Protein AF-A0A7J8WS14-F1 (afdb_monomer_lite)

Structure (mmCIF, N/CA/C/O backbone):
data_AF-A0A7J8WS14-F1
#
_entry.id   AF-A0A7J8WS14-F1
#
loop_
_atom_site.group_PDB
_atom_site.id
_atom_site.type_symbol
_atom_site.label_atom_id
_atom_site.label_alt_id
_atom_site.label_comp_id
_atom_site.label_asym_id
_atom_site.label_entity_id
_atom_site.label_seq_id
_atom_site.pdbx_PDB_ins_code
_atom_site.Cartn_x
_atom_site.Cartn_y
_atom_site.Cartn_z
_atom_site.occupancy
_atom_site.B_iso_or_equiv
_atom_site.auth_seq_id
_atom_site.auth_comp_id
_atom_site.auth_asym_id
_atom_site.auth_atom_id
_atom_site.pdbx_PDB_model_num
ATOM 1 N N . MET A 1 1 ? -23.411 -10.735 -6.704 1.00 57.59 1 MET A N 1
ATOM 2 C CA . MET A 1 1 ? -23.207 -9.311 -6.365 1.00 57.59 1 MET A CA 1
ATOM 3 C C . MET A 1 1 ? -22.482 -9.267 -5.031 1.00 57.59 1 MET A C 1
ATOM 5 O O . MET A 1 1 ? -22.857 -10.044 -4.162 1.00 57.59 1 MET A O 1
ATOM 9 N N . GLY A 1 2 ? -21.393 -8.500 -4.925 1.00 74.88 2 GLY A N 1
ATOM 10 C CA . GLY A 1 2 ? -20.462 -8.538 -3.788 1.00 74.88 2 GLY A CA 1
ATOM 11 C C . GLY A 1 2 ? -21.079 -8.127 -2.447 1.00 74.88 2 GLY A C 1
ATOM 12 O O . GLY A 1 2 ? -22.166 -7.552 -2.401 1.00 74.88 2 GLY A O 1
ATOM 13 N N . LEU A 1 3 ? -20.383 -8.444 -1.354 1.00 84.12 3 LEU A N 1
ATOM 14 C CA . LEU A 1 3 ? -20.762 -8.000 -0.012 1.00 84.12 3 LEU A CA 1
ATOM 15 C C . LEU A 1 3 ? -20.577 -6.475 0.092 1.00 84.12 3 LEU A C 1
ATOM 17 O O . LEU A 1 3 ? -19.553 -5.978 -0.367 1.00 84.12 3 LEU A O 1
ATOM 21 N N . PRO A 1 4 ? -21.491 -5.725 0.735 1.00 82.19 4 PRO A N 1
ATOM 22 C CA . PRO A 1 4 ? -21.381 -4.263 0.850 1.00 82.19 4 PRO A CA 1
ATOM 23 C C . PRO A 1 4 ? -20.118 -3.809 1.601 1.00 82.19 4 PRO A C 1
ATOM 25 O O . PRO A 1 4 ? -19.623 -2.708 1.384 1.00 82.19 4 PRO A O 1
ATOM 28 N N . ASN A 1 5 ? -19.573 -4.686 2.447 1.00 86.38 5 ASN A N 1
ATOM 29 C CA . ASN A 1 5 ? -18.363 -4.441 3.231 1.00 86.38 5 ASN A CA 1
ATOM 30 C C . ASN A 1 5 ? -17.081 -4.904 2.519 1.00 86.38 5 ASN A C 1
ATOM 32 O O . ASN A 1 5 ? -16.010 -4.858 3.114 1.00 86.38 5 ASN A O 1
ATOM 36 N N . PHE A 1 6 ? -17.183 -5.387 1.278 1.00 90.06 6 PHE A N 1
ATOM 37 C CA . PHE A 1 6 ? -16.048 -5.844 0.489 1.00 90.06 6 PHE A CA 1
ATOM 38 C C . PHE A 1 6 ? -15.974 -5.027 -0.800 1.00 90.06 6 PHE A C 1
ATOM 40 O O . PHE A 1 6 ? -16.825 -5.155 -1.682 1.00 90.06 6 PHE A O 1
ATOM 47 N N . GLN A 1 7 ? -14.960 -4.172 -0.900 1.00 89.75 7 GLN A N 1
ATOM 48 C CA . GLN A 1 7 ? -14.769 -3.256 -2.022 1.00 89.75 7 GLN A CA 1
ATOM 49 C C . GLN A 1 7 ? -13.472 -3.603 -2.748 1.00 89.75 7 GLN A C 1
ATOM 51 O O . GLN A 1 7 ? -12.480 -3.964 -2.119 1.00 89.75 7 GLN A O 1
ATOM 56 N N . PHE A 1 8 ? -13.497 -3.505 -4.075 1.00 92.94 8 PHE A N 1
ATOM 57 C CA . PHE A 1 8 ? -12.320 -3.701 -4.911 1.00 92.94 8 PHE A CA 1
ATOM 58 C C . PHE A 1 8 ? -11.777 -2.341 -5.334 1.00 92.94 8 PHE A C 1
ATOM 60 O O . PHE A 1 8 ? -12.523 -1.504 -5.837 1.00 92.94 8 PHE A O 1
ATOM 67 N N . GLU A 1 9 ? -10.474 -2.155 -5.173 1.00 93.25 9 GLU A N 1
ATOM 68 C CA . GLU A 1 9 ? -9.728 -0.996 -5.655 1.00 93.25 9 GLU A CA 1
ATOM 69 C C . GLU A 1 9 ? -8.561 -1.500 -6.510 1.00 93.25 9 GLU A C 1
ATOM 71 O O . GLU A 1 9 ? -8.068 -2.615 -6.322 1.00 93.25 9 GLU A O 1
ATOM 76 N N . THR A 1 10 ? -8.124 -0.685 -7.465 1.00 94.31 10 THR A N 1
ATOM 77 C CA . THR A 1 10 ? -7.012 -1.007 -8.367 1.00 94.31 10 THR A CA 1
ATOM 78 C C . THR A 1 10 ? -5.904 0.022 -8.214 1.00 94.31 10 THR A C 1
ATOM 80 O O . THR A 1 10 ? -6.189 1.217 -8.131 1.00 94.31 10 THR A O 1
ATOM 83 N N . ILE A 1 11 ? -4.653 -0.429 -8.259 1.00 93.69 11 ILE A N 1
ATOM 84 C CA . ILE A 1 11 ? -3.462 0.425 -8.316 1.00 93.69 11 ILE A CA 1
ATOM 85 C C . ILE A 1 11 ? -2.693 0.156 -9.618 1.00 93.69 11 ILE A C 1
ATOM 87 O O . ILE A 1 11 ? -2.756 -0.967 -10.121 1.00 93.69 11 ILE A O 1
ATOM 91 N N . PRO A 1 12 ? -1.987 1.148 -10.189 1.00 90.94 12 PRO A N 1
ATOM 92 C CA . PRO A 1 12 ? -1.105 0.917 -11.329 1.00 90.94 12 PRO A CA 1
ATOM 93 C C . 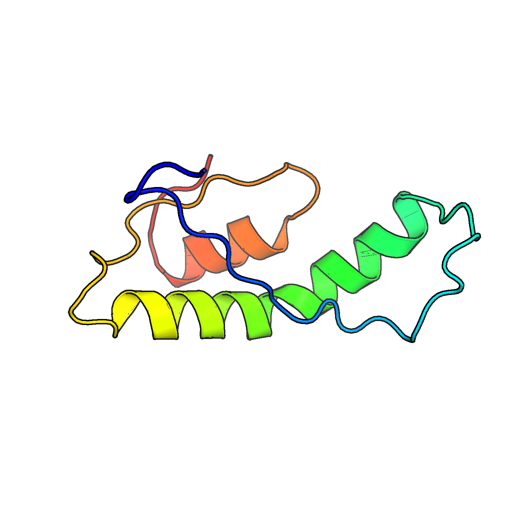PRO A 1 12 ? 0.070 0.005 -10.943 1.00 90.94 12 PRO A C 1
ATOM 95 O O . PRO A 1 12 ? 0.701 0.202 -9.906 1.00 90.94 12 PRO A O 1
ATOM 98 N N . ASP A 1 13 ? 0.389 -0.958 -11.808 1.00 84.25 13 ASP A N 1
ATOM 99 C CA . ASP A 1 13 ? 1.495 -1.915 -11.637 1.00 84.25 13 ASP A CA 1
ATOM 100 C C . ASP A 1 13 ? 2.857 -1.379 -12.128 1.00 84.25 13 ASP A C 1
ATOM 102 O O . ASP A 1 13 ? 3.914 -1.950 -11.845 1.00 84.25 13 ASP A O 1
ATOM 106 N N . GLY A 1 14 ? 2.846 -0.255 -12.851 1.00 82.06 14 GLY A N 1
ATOM 107 C CA . GLY A 1 14 ? 4.036 0.366 -13.430 1.00 82.06 14 GLY A CA 1
ATOM 108 C C . GLY A 1 14 ? 4.670 -0.451 -14.559 1.00 82.06 14 GLY A C 1
ATOM 109 O O . GLY A 1 14 ? 5.833 -0.216 -14.892 1.00 82.06 14 GLY A O 1
ATOM 110 N N . LEU A 1 15 ? 3.944 -1.417 -15.125 1.00 82.56 15 LEU A N 1
ATOM 111 C CA . LEU A 1 15 ? 4.407 -2.238 -16.236 1.00 82.56 15 LEU A CA 1
ATOM 112 C C . LEU A 1 15 ? 4.044 -1.599 -17.586 1.00 82.56 15 LEU A C 1
ATOM 114 O O . LEU A 1 15 ? 3.049 -0.878 -17.698 1.00 82.56 15 LEU A O 1
ATOM 118 N N . PRO A 1 16 ? 4.837 -1.846 -18.644 1.00 82.25 16 PRO A N 1
ATOM 119 C CA . PRO A 1 16 ? 4.408 -1.518 -19.996 1.00 82.25 16 PRO A CA 1
ATOM 120 C C . PRO A 1 16 ? 3.186 -2.372 -20.387 1.00 82.25 16 PRO A C 1
ATOM 122 O O . PRO A 1 16 ? 3.026 -3.478 -19.862 1.00 82.25 16 PRO A O 1
ATOM 125 N N . PRO A 1 17 ? 2.351 -1.911 -21.338 1.00 81.94 17 PRO A N 1
ATOM 126 C CA . PRO A 1 17 ? 1.227 -2.696 -21.837 1.00 81.94 17 PRO A CA 1
ATOM 127 C C . PRO A 1 17 ? 1.672 -4.094 -22.280 1.00 81.94 17 PRO A C 1
ATOM 129 O O . PRO A 1 17 ? 2.625 -4.229 -23.052 1.00 81.94 17 PRO A O 1
ATOM 132 N N . SER A 1 18 ? 0.986 -5.125 -21.793 1.00 75.75 18 SER A N 1
ATOM 133 C CA . SER A 1 18 ? 1.231 -6.512 -22.178 1.00 75.75 18 SER A CA 1
ATOM 134 C C . SER A 1 18 ? 0.287 -6.970 -23.287 1.00 75.75 18 SER A C 1
ATOM 136 O O . SER A 1 18 ? -0.824 -6.458 -23.444 1.00 75.75 18 SER A O 1
ATOM 138 N N . ASP A 1 19 ? 0.737 -7.958 -24.062 1.00 76.75 19 ASP A N 1
ATOM 139 C CA . ASP A 1 19 ? -0.153 -8.720 -24.934 1.00 76.75 19 ASP A CA 1
ATOM 140 C C . ASP A 1 19 ? -1.061 -9.608 -24.071 1.00 76.75 19 ASP A C 1
ATOM 142 O O . ASP A 1 19 ? 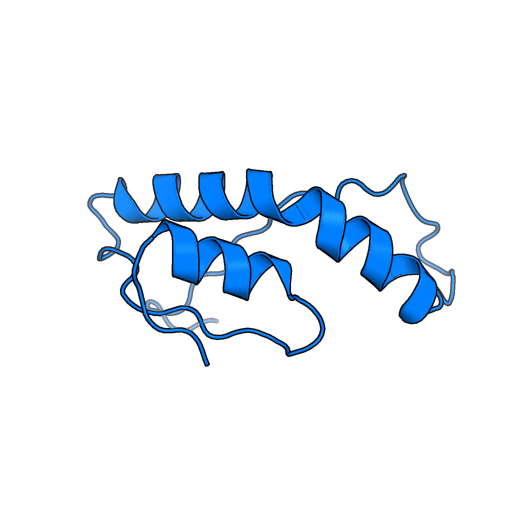-0.589 -10.322 -23.181 1.00 76.75 19 ASP A O 1
ATOM 146 N N . ARG A 1 20 ? -2.369 -9.555 -24.333 1.00 70.50 20 ARG A N 1
ATOM 147 C CA . ARG A 1 20 ? -3.399 -10.264 -23.566 1.00 70.50 20 ARG A CA 1
ATOM 148 C C . ARG A 1 20 ? -3.250 -11.784 -23.657 1.00 70.50 20 ARG A C 1
ATOM 150 O O . ARG A 1 20 ? -3.665 -12.478 -22.733 1.00 70.50 20 ARG A O 1
ATOM 157 N N . ASP A 1 21 ? -2.662 -12.283 -24.743 1.00 75.75 21 ASP A N 1
ATOM 158 C CA . ASP A 1 21 ? -2.507 -13.718 -24.994 1.00 75.75 21 ASP A CA 1
ATOM 159 C C . ASP A 1 21 ? -1.101 -14.238 -24.607 1.00 75.75 21 ASP A C 1
ATOM 161 O O . ASP A 1 21 ? -0.754 -15.389 -24.880 1.00 75.75 21 ASP A O 1
ATOM 165 N N . ALA A 1 22 ? -0.279 -13.417 -23.938 1.00 72.12 22 ALA A N 1
ATOM 166 C CA . ALA A 1 22 ? 1.038 -13.823 -23.460 1.00 72.12 22 ALA A CA 1
ATOM 167 C C . ALA A 1 22 ? 0.959 -14.619 -22.145 1.00 72.12 22 ALA A C 1
ATOM 169 O O . ALA A 1 22 ? 0.502 -14.121 -21.117 1.00 72.12 22 ALA A O 1
ATOM 170 N N . THR A 1 23 ? 1.521 -15.831 -22.125 1.00 66.69 23 THR A N 1
ATOM 171 C CA . THR A 1 23 ? 1.951 -16.476 -20.874 1.00 66.69 23 THR A CA 1
ATOM 172 C C . THR A 1 23 ? 3.145 -15.709 -20.320 1.00 66.69 23 THR A C 1
ATOM 174 O O . THR A 1 23 ? 4.268 -15.868 -20.799 1.00 66.69 23 THR A O 1
ATOM 177 N N . GLN A 1 24 ? 2.901 -14.844 -19.339 1.00 64.25 24 GLN A N 1
ATOM 178 C CA . GLN A 1 24 ? 3.965 -14.117 -18.659 1.00 64.25 24 GLN A CA 1
ATOM 179 C C . GLN A 1 24 ? 4.505 -14.948 -17.496 1.00 64.25 24 GLN A C 1
ATOM 181 O O . GLN A 1 24 ? 3.749 -15.518 -16.710 1.00 64.25 24 GLN A O 1
ATOM 186 N N . ASP A 1 25 ? 5.829 -15.028 -17.403 1.00 70.12 25 ASP A N 1
ATOM 187 C CA . ASP A 1 25 ? 6.500 -15.669 -16.281 1.00 70.12 25 ASP A CA 1
ATOM 188 C C . ASP A 1 25 ? 6.243 -14.850 -15.007 1.00 70.12 25 ASP A C 1
ATOM 190 O O . ASP A 1 25 ? 6.575 -13.664 -14.931 1.00 70.12 25 ASP A O 1
ATOM 194 N N . VAL A 1 26 ? 5.652 -15.497 -13.999 1.00 65.44 26 VAL A N 1
ATOM 195 C CA . VAL A 1 26 ? 5.335 -14.899 -12.693 1.00 65.44 26 VAL A CA 1
ATOM 196 C C . VAL A 1 26 ? 6.581 -14.278 -12.056 1.00 65.44 26 VAL A C 1
ATOM 198 O O . VAL A 1 26 ? 6.489 -13.238 -11.406 1.00 65.44 26 VAL A O 1
ATOM 201 N N . SER A 1 27 ? 7.759 -14.863 -12.284 1.00 65.94 27 SER A N 1
ATOM 202 C CA . SER A 1 27 ? 9.019 -14.335 -11.764 1.00 65.94 27 SER A CA 1
ATOM 203 C C . SER A 1 27 ? 9.417 -12.998 -12.405 1.00 65.94 27 SER A C 1
ATOM 205 O O . SER A 1 27 ? 9.939 -12.128 -11.709 1.00 65.94 27 SER A O 1
ATOM 207 N N . ILE A 1 28 ? 9.103 -12.787 -13.690 1.00 70.44 28 ILE A N 1
ATOM 208 C CA . ILE A 1 28 ? 9.418 -11.553 -14.430 1.00 70.44 28 ILE A CA 1
ATOM 209 C C . ILE A 1 28 ? 8.496 -10.405 -14.004 1.00 70.44 28 ILE A C 1
ATOM 211 O O . ILE A 1 28 ? 8.932 -9.257 -13.948 1.00 70.44 28 ILE A O 1
ATOM 215 N N . LEU A 1 29 ? 7.238 -10.703 -13.672 1.00 71.25 29 LEU A N 1
ATOM 216 C CA . LEU A 1 29 ? 6.268 -9.697 -13.223 1.00 71.25 29 LEU A CA 1
ATOM 217 C C . LEU A 1 29 ? 6.451 -9.291 -11.766 1.00 71.25 29 LEU A C 1
ATOM 219 O O . LEU A 1 29 ? 6.176 -8.148 -11.400 1.00 71.25 29 LEU A O 1
ATOM 223 N N . ASN A 1 30 ? 6.937 -10.213 -10.941 1.00 70.69 30 ASN A N 1
ATOM 224 C CA . ASN A 1 30 ? 7.094 -9.989 -9.517 1.00 70.69 30 ASN A CA 1
ATOM 225 C C . ASN A 1 30 ? 8.025 -8.805 -9.202 1.00 70.69 30 ASN A C 1
ATOM 227 O O . ASN A 1 30 ? 7.702 -7.936 -8.394 1.00 70.69 30 ASN A O 1
ATOM 231 N N . ASP A 1 31 ? 9.184 -8.740 -9.853 1.00 75.50 31 ASP A N 1
ATOM 232 C CA . ASP A 1 31 ? 10.199 -7.734 -9.536 1.00 75.50 31 ASP A CA 1
ATOM 233 C C . ASP A 1 31 ? 9.757 -6.285 -9.812 1.00 75.50 31 ASP A C 1
ATOM 235 O O . ASP A 1 31 ? 9.941 -5.433 -8.933 1.00 75.50 31 ASP A O 1
ATOM 239 N N . PRO A 1 32 ? 9.168 -5.964 -10.978 1.00 79.06 32 PRO A N 1
ATOM 240 C CA . PRO A 1 32 ? 8.598 -4.647 -11.234 1.00 79.06 32 PRO A CA 1
ATOM 241 C C . PRO A 1 32 ? 7.450 -4.313 -10.284 1.00 79.06 32 PRO A C 1
ATOM 243 O O . PRO A 1 32 ? 7.451 -3.232 -9.707 1.00 79.06 32 PRO A O 1
ATOM 246 N N . VAL A 1 33 ? 6.517 -5.244 -10.054 1.00 79.00 33 VAL A N 1
ATOM 247 C CA . VAL A 1 33 ? 5.366 -5.031 -9.163 1.00 79.00 33 VAL A CA 1
ATOM 248 C C . VAL A 1 33 ? 5.843 -4.701 -7.749 1.00 79.00 33 VAL A C 1
ATOM 250 O O . VAL A 1 33 ? 5.437 -3.692 -7.173 1.00 79.00 33 VAL A O 1
ATOM 253 N N . ARG A 1 34 ? 6.802 -5.467 -7.217 1.00 77.19 34 ARG A N 1
ATOM 254 C CA . ARG A 1 34 ? 7.406 -5.215 -5.901 1.00 77.19 34 ARG A CA 1
ATOM 255 C C . ARG A 1 34 ? 8.073 -3.849 -5.782 1.00 77.19 34 ARG A C 1
ATOM 257 O O . ARG A 1 34 ? 8.054 -3.265 -4.701 1.00 77.19 34 ARG A O 1
ATOM 264 N N . LYS A 1 35 ? 8.680 -3.350 -6.859 1.00 79.56 35 LYS A N 1
ATOM 265 C CA . LYS A 1 35 ? 9.383 -2.057 -6.869 1.00 79.56 35 LYS A CA 1
ATOM 266 C C . LYS A 1 35 ? 8.447 -0.877 -7.110 1.00 79.56 35 LYS A C 1
ATOM 268 O O . LYS A 1 35 ? 8.647 0.179 -6.518 1.00 79.56 35 LYS A O 1
ATOM 273 N N . ASN A 1 36 ? 7.435 -1.058 -7.951 1.00 87.06 36 ASN A N 1
ATOM 274 C CA . ASN A 1 36 ? 6.627 0.037 -8.475 1.00 87.06 36 ASN A CA 1
ATOM 275 C C . ASN A 1 36 ? 5.325 0.240 -7.694 1.00 87.06 36 ASN A C 1
ATOM 277 O O . ASN A 1 36 ? 4.809 1.353 -7.675 1.00 87.06 36 ASN A O 1
ATOM 281 N N . CYS A 1 37 ? 4.806 -0.793 -7.020 1.00 91.75 37 CYS A N 1
ATOM 282 C CA . CYS A 1 37 ? 3.483 -0.721 -6.394 1.00 91.75 37 CYS A CA 1
ATOM 283 C C . CYS A 1 37 ? 3.464 -0.051 -5.015 1.00 91.75 37 CYS A C 1
ATOM 285 O O . CYS A 1 37 ? 2.388 0.300 -4.544 1.00 91.75 37 CYS A O 1
ATOM 287 N N . LEU A 1 38 ? 4.612 0.173 -4.360 1.00 93.81 38 LEU A N 1
ATOM 288 C CA . LEU A 1 38 ? 4.630 0.763 -3.013 1.00 93.81 38 LEU A CA 1
ATOM 289 C C . LEU A 1 38 ? 3.990 2.158 -2.978 1.00 93.81 38 LEU A C 1
ATOM 291 O O . LEU A 1 38 ? 3.114 2.412 -2.156 1.00 93.81 38 LEU A O 1
ATOM 295 N N . ALA A 1 39 ? 4.420 3.056 -3.866 1.00 94.56 39 ALA A N 1
ATOM 296 C CA . ALA A 1 39 ? 3.902 4.421 -3.926 1.00 94.56 39 ALA A CA 1
ATOM 297 C C . ALA A 1 39 ? 2.385 4.472 -4.201 1.00 94.56 39 ALA A C 1
ATOM 299 O O . ALA A 1 39 ? 1.666 5.031 -3.370 1.00 94.56 39 ALA A O 1
ATOM 300 N N . PRO A 1 40 ? 1.855 3.845 -5.270 1.00 95.75 40 PRO A N 1
ATOM 301 C CA . PRO A 1 40 ? 0.418 3.876 -5.520 1.00 95.75 40 PRO A CA 1
ATOM 302 C C . PRO A 1 40 ? -0.391 3.125 -4.451 1.00 95.75 40 PRO A C 1
ATOM 304 O O . PRO A 1 40 ? -1.537 3.482 -4.184 1.00 95.75 40 PRO A O 1
ATOM 307 N N . PHE A 1 41 ? 0.188 2.120 -3.784 1.00 96.38 41 PHE A N 1
ATOM 308 C CA . PHE A 1 41 ? -0.469 1.463 -2.656 1.00 96.38 41 PHE A CA 1
ATOM 309 C C . PHE A 1 41 ? -0.590 2.388 -1.436 1.00 96.38 41 PHE A C 1
ATOM 311 O O . PHE A 1 41 ? -1.656 2.461 -0.828 1.00 96.38 41 PHE A O 1
ATOM 318 N N . LEU A 1 42 ? 0.454 3.155 -1.105 1.00 96.50 42 LEU A N 1
ATOM 319 C CA . LEU A 1 42 ? 0.393 4.168 -0.045 1.00 96.50 42 LEU A CA 1
ATOM 320 C C . LEU A 1 42 ? -0.623 5.274 -0.363 1.00 96.50 42 LEU A C 1
ATOM 322 O O . LEU A 1 42 ? -1.351 5.708 0.529 1.00 96.50 42 LEU A O 1
ATOM 326 N N . GL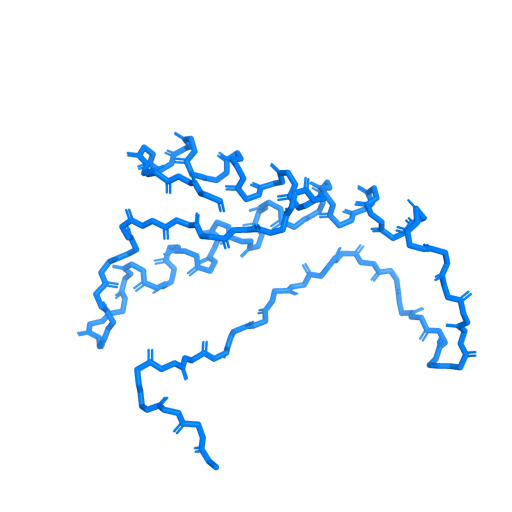U A 1 43 ? -0.718 5.699 -1.625 1.00 97.06 43 GLU A N 1
ATOM 327 C CA . GLU A 1 43 ? -1.738 6.656 -2.073 1.00 97.06 43 GLU A CA 1
ATOM 328 C C . GLU A 1 43 ? -3.157 6.105 -1.888 1.00 97.06 43 GLU A C 1
ATOM 330 O O . GLU A 1 43 ? -4.038 6.814 -1.390 1.00 97.06 43 GLU A O 1
ATOM 335 N N . LEU A 1 44 ? -3.378 4.828 -2.220 1.00 96.62 44 LEU A N 1
ATOM 336 C CA . LEU A 1 44 ? -4.655 4.163 -1.975 1.00 96.62 44 LEU A CA 1
ATOM 337 C C . LEU A 1 44 ? -4.985 4.118 -0.477 1.00 96.62 44 LEU A C 1
ATOM 339 O O . LEU A 1 44 ? -6.094 4.481 -0.088 1.00 96.62 44 LEU A O 1
ATOM 343 N N . LEU A 1 45 ? -4.035 3.728 0.376 1.00 96.75 45 LEU A N 1
ATOM 344 C CA . LEU A 1 45 ? -4.234 3.701 1.830 1.00 96.75 45 LEU A CA 1
ATOM 345 C C . LEU A 1 45 ? -4.567 5.095 2.384 1.00 96.75 45 LEU A C 1
ATOM 347 O O . LEU A 1 45 ? -5.474 5.233 3.204 1.00 96.75 45 LEU A O 1
ATOM 351 N N . ALA A 1 46 ? -3.895 6.141 1.899 1.00 96.56 46 ALA A N 1
ATOM 352 C CA . ALA A 1 46 ? -4.184 7.522 2.279 1.00 96.56 46 ALA A CA 1
ATOM 353 C C . ALA A 1 46 ? -5.594 7.963 1.847 1.00 96.56 46 ALA A C 1
ATOM 355 O O . ALA A 1 46 ? -6.317 8.582 2.635 1.00 96.56 46 ALA A O 1
ATOM 356 N N . LYS A 1 47 ? -6.015 7.606 0.624 1.00 95.56 47 LYS A N 1
ATOM 357 C CA . LYS A 1 47 ? -7.378 7.838 0.119 1.00 95.56 47 LYS A CA 1
ATOM 358 C C . LYS A 1 47 ? -8.417 7.136 0.996 1.00 95.56 47 LYS A C 1
ATOM 360 O O . LYS A 1 47 ? -9.404 7.765 1.373 1.00 95.56 47 LYS A O 1
ATOM 365 N N . LEU A 1 48 ? -8.193 5.865 1.340 1.00 95.00 48 LEU A N 1
ATOM 366 C CA . LEU A 1 48 ? -9.100 5.088 2.190 1.00 95.00 48 LEU A CA 1
ATOM 367 C C . LEU A 1 48 ? -9.217 5.704 3.587 1.00 95.00 48 LEU A C 1
ATOM 369 O O . LEU A 1 48 ? -10.327 5.961 4.043 1.00 95.00 48 LEU A O 1
ATOM 373 N N . ASN A 1 49 ? -8.089 6.046 4.212 1.00 95.19 49 ASN A N 1
ATOM 374 C CA . ASN A 1 49 ? -8.053 6.659 5.544 1.00 95.19 49 ASN A CA 1
ATOM 375 C C . ASN A 1 49 ? -8.679 8.061 5.600 1.00 95.19 49 ASN A C 1
ATOM 377 O O . ASN A 1 49 ? -9.049 8.519 6.678 1.00 95.19 49 ASN A O 1
ATOM 381 N N . SER A 1 50 ? -8.797 8.742 4.458 1.00 95.06 50 SER A N 1
ATOM 382 C CA . SER A 1 50 ? -9.426 10.065 4.352 1.00 95.06 50 SER A CA 1
ATOM 383 C C . SER A 1 50 ? -10.914 9.998 3.986 1.00 95.06 50 SER A C 1
ATOM 385 O O . SER A 1 50 ? -11.587 11.029 3.962 1.00 95.06 50 SER A O 1
ATOM 387 N N . SER A 1 51 ? -11.441 8.814 3.662 1.00 92.69 51 SER A N 1
ATOM 388 C CA . SER A 1 51 ? -12.832 8.650 3.245 1.00 92.69 51 SER A CA 1
ATOM 389 C C . SER A 1 51 ? -13.772 8.669 4.454 1.00 92.69 51 SER A C 1
ATOM 391 O O . SER A 1 51 ? -13.624 7.843 5.349 1.00 92.69 51 SER A O 1
ATOM 393 N N . PRO A 1 52 ? -14.812 9.522 4.483 1.00 90.12 52 PRO A N 1
ATOM 394 C CA . PRO A 1 52 ? -15.762 9.547 5.599 1.00 90.12 52 PRO A CA 1
ATOM 395 C C . PRO A 1 52 ? -16.684 8.316 5.638 1.00 90.12 52 PRO A C 1
ATOM 397 O O . PRO A 1 52 ? -17.395 8.112 6.618 1.00 90.12 52 PRO A O 1
ATOM 400 N N . HIS A 1 53 ? -16.700 7.509 4.573 1.00 88.12 53 HIS A N 1
ATOM 401 C CA . HIS A 1 53 ? -17.573 6.341 4.433 1.00 88.12 53 HIS A CA 1
ATOM 402 C C . HIS A 1 53 ? -16.878 5.019 4.774 1.00 88.12 53 HIS A C 1
ATOM 404 O O . HIS A 1 53 ? -17.546 3.989 4.849 1.00 88.12 53 HIS A O 1
ATOM 410 N N . VAL A 1 54 ? -15.553 5.027 4.937 1.00 88.19 54 VAL A N 1
ATOM 411 C CA . VAL A 1 54 ? -14.751 3.823 5.173 1.00 88.19 54 VAL A CA 1
ATOM 412 C C . VAL A 1 54 ? -13.964 4.023 6.468 1.00 88.19 54 VAL A C 1
ATOM 414 O O . VAL A 1 54 ? -13.359 5.078 6.645 1.00 88.19 54 VAL A O 1
ATOM 417 N N . PRO A 1 55 ? -13.972 3.056 7.402 1.00 91.56 55 PRO A N 1
ATOM 418 C CA . PRO A 1 55 ? -13.095 3.114 8.563 1.00 91.56 55 PRO A CA 1
ATOM 419 C C . PRO A 1 55 ? -11.627 3.194 8.140 1.00 91.56 55 PRO A C 1
ATOM 421 O O . PRO A 1 55 ? -11.248 2.678 7.088 1.00 91.56 55 PRO A O 1
ATOM 424 N N . ILE A 1 56 ? -10.790 3.784 8.992 1.00 94.50 56 ILE A N 1
ATOM 425 C CA . ILE A 1 56 ? -9.343 3.757 8.774 1.00 94.50 56 ILE A CA 1
ATOM 426 C C . ILE A 1 56 ? -8.837 2.315 8.651 1.00 94.50 56 ILE A C 1
ATOM 428 O O . ILE A 1 56 ? -9.352 1.393 9.289 1.00 94.50 56 ILE A O 1
ATOM 432 N N . VAL A 1 57 ? -7.802 2.132 7.842 1.00 96.31 57 VAL A N 1
ATOM 433 C CA . VAL A 1 57 ? -7.119 0.856 7.678 1.00 96.31 57 VAL A CA 1
ATOM 434 C C . VAL A 1 57 ? -6.363 0.535 8.962 1.00 96.31 57 VAL A C 1
ATOM 436 O O . VAL A 1 57 ? -5.527 1.312 9.419 1.00 96.31 57 VAL A O 1
ATOM 439 N N . THR A 1 58 ? -6.663 -0.625 9.542 1.00 97.06 58 THR A N 1
ATOM 440 C CA . THR A 1 58 ? -6.074 -1.089 10.807 1.00 97.06 58 THR A CA 1
ATOM 441 C C . THR A 1 58 ? -5.180 -2.313 10.655 1.00 97.06 58 THR A C 1
ATOM 443 O O . THR A 1 58 ? -4.506 -2.671 11.613 1.00 97.06 58 THR A O 1
ATOM 446 N N . CYS A 1 59 ? -5.188 -2.973 9.497 1.00 97.06 59 CYS A N 1
ATOM 447 C CA . CYS A 1 59 ? -4.404 -4.170 9.206 1.00 97.06 59 CYS A CA 1
ATOM 448 C C . CYS A 1 59 ? -4.298 -4.351 7.687 1.00 97.06 59 CYS A C 1
ATOM 450 O O . CYS A 1 59 ? -5.218 -3.969 6.956 1.00 97.06 59 CYS A O 1
ATOM 452 N N . ILE A 1 60 ? -3.202 -4.945 7.219 1.00 96.62 60 ILE A N 1
ATOM 453 C CA . ILE A 1 60 ? -2.996 -5.316 5.817 1.00 96.62 60 ILE A CA 1
ATOM 454 C C . ILE A 1 60 ? -2.838 -6.836 5.726 1.00 96.62 60 ILE A C 1
ATOM 456 O O . ILE A 1 60 ? -1.967 -7.409 6.363 1.00 96.62 60 ILE A O 1
ATOM 460 N N . ILE A 1 61 ? -3.663 -7.488 4.907 1.00 95.69 61 ILE A N 1
ATOM 461 C CA . ILE A 1 61 ? -3.502 -8.909 4.568 1.00 95.69 61 ILE A CA 1
ATOM 462 C C . ILE A 1 61 ? -2.9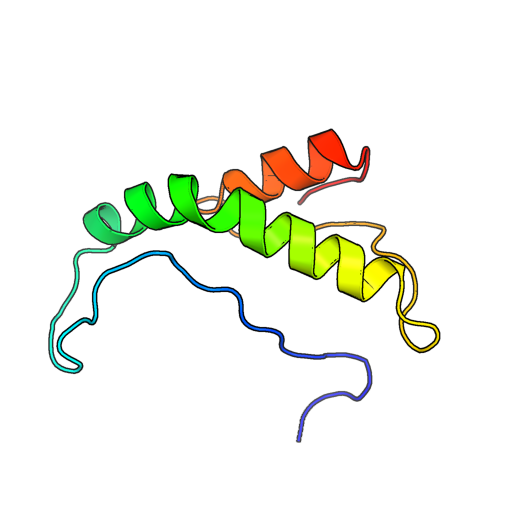27 -8.973 3.158 1.00 95.69 61 ILE A C 1
ATOM 464 O O . ILE A 1 61 ? -3.490 -8.358 2.247 1.00 95.69 61 ILE A O 1
ATOM 468 N N . LEU A 1 62 ? -1.817 -9.682 2.973 1.00 91.56 62 LEU A N 1
ATOM 469 C CA . LEU A 1 62 ? -1.076 -9.678 1.714 1.00 91.56 62 LEU A CA 1
ATOM 470 C C . LEU A 1 62 ? -0.674 -11.079 1.249 1.00 91.56 62 LEU A C 1
ATOM 472 O O . LEU A 1 62 ? -0.590 -12.034 2.012 1.00 91.56 62 LEU A O 1
ATOM 476 N N . ASP A 1 63 ? -0.389 -11.185 -0.045 1.00 86.12 63 ASP A N 1
ATOM 477 C CA . ASP A 1 63 ? 0.319 -12.338 -0.587 1.00 86.12 63 ASP A CA 1
ATOM 478 C C . ASP A 1 63 ? 1.825 -12.209 -0.291 1.00 86.12 63 ASP A C 1
ATOM 480 O O . ASP A 1 63 ? 2.392 -11.120 -0.406 1.00 86.12 63 ASP A O 1
ATOM 484 N N . GLY A 1 64 ? 2.491 -13.315 0.058 1.00 81.50 64 GLY A N 1
ATOM 485 C CA . GLY A 1 64 ? 3.907 -13.321 0.453 1.00 81.50 64 GLY A CA 1
ATOM 486 C C . GLY A 1 64 ? 4.884 -12.8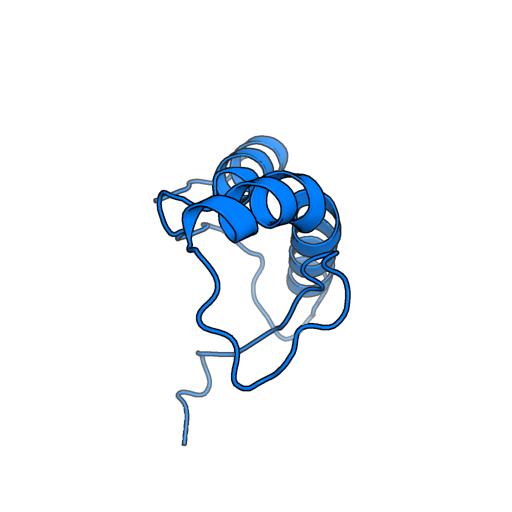36 -0.628 1.00 81.50 64 GLY A C 1
ATOM 487 O O . GLY A 1 64 ? 6.015 -12.458 -0.322 1.00 81.50 64 GLY A O 1
ATOM 488 N N . VAL A 1 65 ? 4.460 -12.806 -1.891 1.00 80.88 65 VAL A N 1
ATOM 489 C CA . VAL A 1 65 ? 5.232 -12.264 -3.013 1.00 80.88 65 VAL A CA 1
ATOM 490 C C . VAL A 1 65 ? 5.192 -10.726 -3.026 1.00 80.88 65 VAL A C 1
ATOM 492 O O . VAL A 1 65 ? 6.158 -10.070 -3.426 1.00 80.88 65 VAL A O 1
ATOM 495 N N . MET A 1 66 ? 4.124 -10.120 -2.503 1.00 84.44 66 MET A N 1
ATOM 496 C CA . MET A 1 66 ? 3.855 -8.680 -2.550 1.00 84.44 66 MET A CA 1
ATOM 497 C C . MET A 1 66 ? 4.532 -7.919 -1.401 1.00 84.44 66 MET A C 1
ATOM 499 O O . MET A 1 66 ? 3.897 -7.190 -0.639 1.00 84.44 66 MET A O 1
ATOM 503 N N . SER A 1 67 ? 5.861 -8.035 -1.293 1.00 87.19 67 SER A N 1
ATOM 504 C CA . SER A 1 67 ? 6.641 -7.480 -0.172 1.00 87.19 67 SER A CA 1
ATOM 505 C C . SER A 1 67 ? 6.522 -5.957 0.019 1.00 87.19 67 SER A C 1
ATOM 507 O O . SER A 1 67 ? 6.893 -5.440 1.070 1.00 87.19 67 SER A O 1
ATOM 509 N N . PHE A 1 68 ? 6.030 -5.211 -0.976 1.00 91.25 68 PHE A N 1
ATOM 510 C CA . PHE A 1 68 ? 5.757 -3.777 -0.826 1.00 91.25 68 PHE A CA 1
ATOM 511 C C . PHE A 1 68 ? 4.655 -3.499 0.208 1.00 91.25 68 PHE A C 1
ATOM 513 O O . PHE A 1 68 ? 4.703 -2.473 0.882 1.00 91.25 68 PHE A O 1
ATOM 520 N N . ALA A 1 69 ? 3.692 -4.410 0.372 1.00 93.31 69 ALA A N 1
ATOM 521 C CA . ALA A 1 69 ? 2.608 -4.255 1.335 1.00 93.31 69 ALA A CA 1
ATOM 522 C C . ALA A 1 69 ? 3.112 -4.376 2.784 1.00 93.31 69 ALA A C 1
ATOM 524 O O . ALA A 1 69 ? 2.661 -3.615 3.636 1.00 93.31 69 ALA A O 1
ATOM 525 N N . ILE A 1 70 ? 4.129 -5.216 3.032 1.00 94.31 70 ILE A N 1
ATOM 52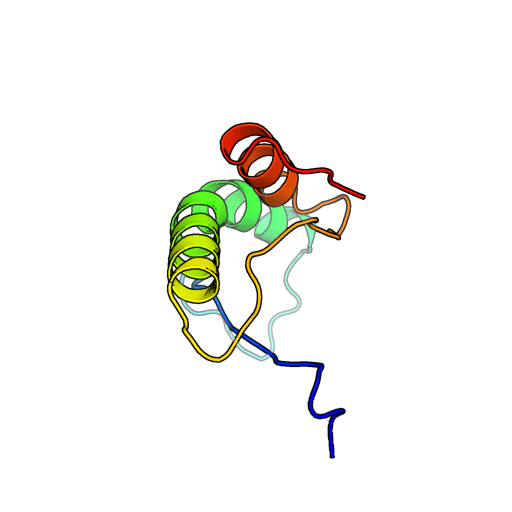6 C CA . ILE A 1 70 ? 4.858 -5.265 4.316 1.00 94.31 70 ILE A CA 1
ATOM 527 C C . ILE A 1 70 ? 5.463 -3.893 4.615 1.00 94.31 70 ILE A C 1
ATOM 529 O O . ILE A 1 70 ? 5.253 -3.319 5.679 1.00 94.31 70 ILE A O 1
ATOM 533 N N . LYS A 1 71 ? 6.167 -3.310 3.634 1.00 94.25 71 LYS A N 1
ATOM 534 C CA . LYS A 1 71 ? 6.797 -1.997 3.806 1.00 94.25 71 LYS A CA 1
ATOM 535 C C . LYS A 1 71 ? 5.775 -0.896 4.091 1.00 94.25 71 LYS A C 1
ATOM 537 O O . LYS A 1 71 ? 6.054 0.004 4.879 1.00 94.25 71 LYS A O 1
ATOM 542 N N . ALA A 1 72 ? 4.603 -0.956 3.463 1.00 95.88 72 ALA A N 1
ATOM 543 C CA . ALA A 1 72 ? 3.519 -0.027 3.747 1.00 95.88 72 ALA A CA 1
ATOM 544 C C . ALA A 1 72 ? 2.987 -0.194 5.180 1.00 95.88 72 ALA A C 1
ATOM 546 O O . ALA A 1 72 ? 2.836 0.806 5.877 1.00 95.88 72 ALA A O 1
ATOM 547 N N . ALA A 1 73 ? 2.773 -1.429 5.643 1.00 96.38 73 ALA A N 1
ATOM 548 C CA . ALA A 1 73 ? 2.340 -1.709 7.012 1.00 96.38 73 ALA A CA 1
ATOM 549 C C . ALA A 1 73 ? 3.325 -1.153 8.055 1.00 96.38 73 ALA A C 1
ATOM 551 O O . ALA A 1 73 ? 2.910 -0.424 8.957 1.00 96.38 73 ALA A O 1
ATOM 552 N N . GLU A 1 74 ? 4.633 -1.372 7.856 1.00 96.12 74 GLU A N 1
ATOM 553 C CA . GLU A 1 74 ? 5.697 -0.794 8.692 1.00 96.12 74 GLU A CA 1
ATOM 554 C C . GLU A 1 74 ? 5.627 0.741 8.749 1.00 96.12 74 GLU A C 1
ATOM 556 O O . GLU A 1 74 ? 5.737 1.330 9.823 1.00 96.12 74 GLU A O 1
ATOM 561 N N . LEU A 1 75 ? 5.445 1.403 7.597 1.00 96.06 75 LEU A N 1
ATOM 562 C CA . LEU A 1 75 ? 5.371 2.867 7.509 1.00 96.06 75 LEU A CA 1
ATOM 563 C C . LEU A 1 75 ? 4.135 3.439 8.210 1.00 96.06 75 LEU A C 1
ATOM 565 O O . LEU A 1 75 ? 4.198 4.541 8.753 1.00 96.06 75 LEU A O 1
ATOM 569 N N . LEU A 1 76 ? 3.021 2.707 8.185 1.00 95.75 76 LEU A N 1
ATOM 570 C CA . LEU A 1 76 ? 1.779 3.094 8.851 1.00 95.75 76 LEU A CA 1
ATOM 571 C C . LEU A 1 76 ? 1.734 2.658 10.325 1.00 95.75 76 LEU A C 1
ATOM 573 O O . LEU A 1 76 ? 0.857 3.113 11.058 1.00 95.75 76 LEU A O 1
ATOM 577 N N . GLY A 1 77 ? 2.662 1.806 10.770 1.00 96.88 77 GLY A N 1
ATOM 578 C CA . GLY A 1 77 ? 2.681 1.260 12.127 1.00 96.88 77 GLY A CA 1
ATOM 579 C C . GLY A 1 77 ? 1.487 0.349 12.427 1.00 96.88 77 GLY A C 1
ATOM 580 O O . GLY A 1 77 ? 0.993 0.352 13.556 1.00 96.88 77 GLY A O 1
ATOM 581 N N . ILE A 1 78 ? 1.001 -0.392 11.426 1.00 97.56 78 ILE A N 1
ATOM 582 C CA . ILE A 1 78 ? -0.144 -1.306 11.549 1.00 97.56 78 ILE A CA 1
ATOM 583 C C . ILE A 1 78 ? 0.278 -2.758 11.291 1.00 97.56 78 ILE A C 1
ATOM 585 O O . ILE A 1 78 ? 1.256 -2.967 10.582 1.00 97.56 78 ILE A O 1
ATOM 589 N N . PRO A 1 79 ? -0.447 -3.756 11.830 1.00 97.62 79 PRO A N 1
ATOM 590 C CA . PRO A 1 79 ? -0.147 -5.163 11.593 1.00 97.62 79 PRO A CA 1
ATOM 591 C C . PRO A 1 79 ? -0.318 -5.595 10.136 1.00 97.62 79 PRO A C 1
ATOM 593 O O . PRO A 1 79 ? -1.209 -5.121 9.422 1.00 97.62 79 PRO A O 1
ATOM 596 N N . GLU A 1 80 ? 0.473 -6.591 9.763 1.00 94.38 80 GLU A N 1
ATOM 597 C CA . GLU A 1 80 ? 0.421 -7.307 8.501 1.00 94.38 80 GLU A CA 1
ATOM 598 C C . GLU A 1 80 ? 0.375 -8.831 8.695 1.00 94.38 80 GLU A C 1
ATOM 600 O O . GLU A 1 80 ? 0.971 -9.365 9.636 1.00 94.38 80 GLU A O 1
ATOM 605 N N . VAL A 1 81 ? -0.361 -9.524 7.815 1.00 92.31 81 VAL A N 1
ATOM 606 C CA . VAL A 1 81 ? -0.512 -10.994 7.803 1.00 92.31 81 VAL A CA 1
ATOM 607 C C . VAL A 1 81 ? -0.390 -11.545 6.391 1.00 92.31 81 VAL A C 1
ATOM 609 O O . VAL A 1 81 ? -1.009 -10.953 5.475 1.00 92.31 81 VAL A O 1
#

Organism: Gossypium aridum (NCBI:txid34290)

Foldseek 3Di:
DDDPLDDDDDFDQPDDDDDPPDPDDPVVSLVSSLVPVLVRVLVVLVVQCPDPVHHRDQEEEDDPSNCSSVVSCVVVVHYYD

Sequence (81 aa):
MGLPNFQFETIPDGLPPSDRDATQDVSILNDPVRKNCLAPFLELLAKLNSSPHVPIVTCIILDGVMSFAIKAAELLGIPEV

Radius of gyration: 14.41 Å; chains: 1; bounding box: 33×26×37 Å

pLDDT: mean 86.97, std 10.06, range [57.59, 97.62]

Secondary structure (DSSP, 8-state):
---TT---------PPPPPTT----HHHHHHHHHHHSHHHHHHHHHHHHT-TTSPPP--B---TT-HHHHHHHHHHT--B-